Protein AF-A0A7S1QAS4-F1 (afdb_monomer_lite)

Sequence (114 aa):
QRAKELKATAIDELKALAKRLGLDEKQKKAALIDAVVAHEAKVRADKAAHEAKLRAVVVQKKAELEGLSVSDLAKACDSSNIVGARSKHDRVEQLLKRWLDSDGIARALEQQRR

Foldseek 3Di:
DQLVVLVVDDLVVLLVVCVVLVHHSVDDSVVSSVVNVVSVVVVVVVVVVVVVLLVVLLVVLLVVLLPDDPVVLVVLCVVLVNPDQDDSVSSSVVSSVSCVVVVVSVVVVVVVVD

Secondary structure (DSSP, 8-state):
-HHHHHHHS-HHHHHHHHHHTT--TTS-HHHHHHHHHHHHHHHHHHHHHHHHHHHHHHHHHHHHHHHS-HHHHHHHHHHTT-----SHHHHHHHHHHHHHHTTHHHHHHHHTT-

Organism: Alexandrium catenella (NCBI:txid2925)

Structure (mmCIF, N/CA/C/O backbone):
data_AF-A0A7S1QAS4-F1
#
_entry.id   AF-A0A7S1QAS4-F1
#
loop_
_atom_site.group_PDB
_atom_site.id
_atom_site.type_symbol
_atom_site.label_atom_id
_atom_site.label_alt_id
_atom_site.label_comp_id
_atom_site.label_asym_id
_atom_site.label_entity_id
_atom_site.label_seq_id
_atom_site.pdbx_PDB_ins_code
_atom_site.Cartn_x
_atom_site.Cartn_y
_atom_site.Cartn_z
_atom_site.occupancy
_atom_site.B_iso_or_equiv
_atom_site.auth_seq_id
_atom_site.auth_comp_id
_atom_site.auth_asym_id
_atom_site.auth_atom_id
_atom_site.pdbx_PDB_model_num
ATOM 1 N N . GLN A 1 1 ? -11.095 15.668 15.588 1.00 74.69 1 GLN A N 1
ATOM 2 C CA . GLN A 1 1 ? -12.462 15.450 15.080 1.00 74.69 1 GLN A CA 1
ATOM 3 C C . GLN A 1 1 ? -13.026 14.121 15.570 1.00 74.69 1 GLN A C 1
ATOM 5 O O . GLN A 1 1 ? -13.899 14.137 16.425 1.00 74.69 1 GLN A O 1
ATOM 10 N N . ARG A 1 2 ? -12.413 12.992 15.198 1.00 88.00 2 ARG A N 1
ATOM 11 C CA . ARG A 1 2 ? -12.862 11.642 15.571 1.00 88.00 2 ARG A CA 1
ATOM 12 C C . ARG A 1 2 ? -13.099 11.383 17.067 1.00 88.00 2 ARG A C 1
ATOM 14 O O . ARG A 1 2 ? -14.155 10.904 17.454 1.00 88.00 2 ARG A O 1
ATOM 21 N N . ALA A 1 3 ? -12.167 11.781 17.934 1.00 87.31 3 ALA A N 1
ATOM 22 C CA . ALA A 1 3 ? -12.337 11.617 19.383 1.00 87.31 3 ALA A CA 1
ATOM 23 C C . ALA A 1 3 ? -13.544 12.395 19.953 1.00 87.31 3 ALA A C 1
ATOM 25 O O . ALA A 1 3 ? -14.114 11.987 20.960 1.00 87.31 3 ALA A O 1
ATOM 26 N N . LYS A 1 4 ? -13.949 13.515 19.331 1.00 90.69 4 LYS A N 1
ATOM 27 C CA . LYS A 1 4 ? -15.124 14.291 19.766 1.00 90.69 4 LYS A CA 1
ATOM 28 C C . LYS A 1 4 ? -16.425 13.560 19.415 1.00 90.69 4 LYS A C 1
ATOM 30 O O . LYS A 1 4 ? -17.314 13.491 20.254 1.00 90.69 4 LYS A O 1
ATOM 35 N N . GLU A 1 5 ? -16.495 12.959 18.229 1.00 90.38 5 GLU A N 1
ATOM 36 C CA . GLU A 1 5 ? -17.627 12.126 17.793 1.00 90.38 5 GLU A CA 1
ATOM 37 C C . GLU A 1 5 ? -17.807 10.908 18.709 1.00 90.38 5 GLU A C 1
ATOM 39 O O . GLU A 1 5 ? -18.901 10.648 19.206 1.00 90.38 5 GLU A O 1
ATOM 44 N N . LEU A 1 6 ? -16.709 10.211 19.023 1.00 93.00 6 LEU A N 1
ATOM 45 C CA . LEU A 1 6 ? -16.736 9.036 19.899 1.00 93.00 6 LEU A CA 1
ATOM 46 C C . LEU A 1 6 ? -17.136 9.391 21.341 1.00 93.00 6 LEU A C 1
ATOM 48 O O . LEU A 1 6 ? -17.815 8.613 22.005 1.00 93.00 6 LEU A O 1
ATOM 52 N N . LYS A 1 7 ? -16.793 10.591 21.831 1.00 93.31 7 LYS A N 1
ATOM 53 C CA . LYS A 1 7 ? -17.279 11.084 23.135 1.00 93.31 7 LYS A CA 1
ATOM 54 C C . LYS A 1 7 ? -18.801 11.261 23.161 1.00 93.31 7 LYS A C 1
ATOM 56 O O . LYS A 1 7 ? -19.414 10.958 24.188 1.00 93.31 7 LYS A O 1
ATOM 61 N N . ALA A 1 8 ? -19.395 11.708 22.054 1.00 94.06 8 ALA A N 1
ATOM 62 C CA . ALA A 1 8 ? -20.842 11.873 21.905 1.00 94.06 8 ALA A CA 1
ATOM 63 C C . ALA A 1 8 ? -21.589 10.547 21.654 1.00 94.06 8 ALA A C 1
ATOM 65 O O . ALA A 1 8 ? -22.790 10.475 21.880 1.00 94.06 8 ALA A O 1
ATOM 66 N N . THR A 1 9 ? -20.878 9.492 21.249 1.00 92.25 9 THR A N 1
ATOM 67 C CA . THR A 1 9 ? -21.434 8.152 20.993 1.00 92.25 9 THR A CA 1
ATOM 68 C C . THR A 1 9 ? -21.819 7.447 22.305 1.00 92.25 9 THR A C 1
ATOM 70 O O . THR A 1 9 ? -21.145 7.613 23.336 1.00 92.25 9 THR A O 1
ATOM 73 N N . ALA A 1 10 ? -22.897 6.658 22.307 1.00 95.25 10 ALA A N 1
ATOM 74 C CA . ALA A 1 10 ? -23.313 5.909 23.493 1.00 95.25 10 ALA A CA 1
ATOM 75 C C . ALA A 1 10 ? -22.291 4.812 23.846 1.00 95.25 10 ALA A C 1
ATOM 77 O O . ALA A 1 10 ? -21.584 4.294 22.982 1.00 95.25 10 ALA A O 1
ATOM 78 N N . ILE A 1 11 ? -22.180 4.442 25.129 1.00 94.56 11 ILE A N 1
ATOM 79 C CA . ILE A 1 11 ? -21.190 3.433 25.546 1.00 94.56 11 ILE A CA 1
ATOM 80 C C . ILE A 1 11 ? -21.447 2.070 24.889 1.00 94.56 11 ILE A C 1
ATOM 82 O O . ILE A 1 11 ? -20.490 1.411 24.499 1.00 94.56 11 ILE A O 1
ATOM 86 N N . ASP A 1 12 ? -22.705 1.673 24.699 1.00 95.12 12 ASP A N 1
ATOM 87 C CA . ASP A 1 12 ? -23.040 0.386 24.079 1.00 95.12 12 ASP A CA 1
ATOM 88 C C . ASP A 1 12 ? -22.663 0.347 22.591 1.00 95.12 12 ASP A C 1
ATOM 90 O O . ASP A 1 12 ? -22.129 -0.650 22.105 1.00 95.12 12 ASP A O 1
ATOM 94 N N . GLU A 1 13 ? -22.818 1.469 21.885 1.00 95.56 13 GLU A N 1
ATOM 95 C CA . GLU A 1 13 ? -22.354 1.628 20.504 1.00 95.56 13 GLU A CA 1
ATOM 96 C C . GLU A 1 13 ? -20.821 1.595 20.411 1.00 95.56 13 GLU A C 1
ATOM 98 O O . GLU A 1 13 ? -20.267 0.971 19.501 1.00 95.56 13 GLU A O 1
ATOM 103 N N . LEU A 1 14 ? -20.122 2.208 21.375 1.00 95.56 14 LEU A N 1
ATOM 104 C CA . LEU A 1 14 ? -18.659 2.144 21.469 1.00 95.56 14 LEU A CA 1
ATOM 105 C C . LEU A 1 14 ? -18.168 0.720 21.737 1.00 95.56 14 LEU A C 1
ATOM 107 O O . LEU A 1 14 ? -17.184 0.301 21.133 1.00 95.56 14 LEU A O 1
ATOM 111 N N . LYS A 1 15 ? -18.859 -0.045 22.588 1.00 96.25 15 LYS A N 1
ATOM 112 C CA . LYS A 1 15 ? -18.551 -1.461 22.835 1.00 96.25 15 LYS A CA 1
ATOM 113 C C . LYS A 1 15 ? -18.765 -2.308 21.586 1.00 96.25 15 LYS A C 1
ATOM 115 O O . LYS A 1 15 ? -17.896 -3.096 21.226 1.00 96.25 15 LYS A O 1
ATOM 120 N N . ALA A 1 16 ? -19.878 -2.103 20.882 1.00 96.44 16 ALA A N 1
ATOM 121 C CA . ALA A 1 16 ? -20.146 -2.784 19.619 1.00 96.44 16 ALA A CA 1
ATOM 122 C C . ALA A 1 16 ? -19.117 -2.418 18.534 1.00 96.44 16 ALA A C 1
ATOM 124 O O . ALA A 1 16 ? -18.757 -3.252 17.704 1.00 96.44 16 ALA A O 1
ATOM 125 N N . LEU A 1 17 ? -18.631 -1.173 18.511 1.00 95.50 17 LEU A N 1
ATOM 126 C CA . LEU A 1 17 ? -17.537 -0.761 17.632 1.00 95.50 17 LEU A CA 1
ATOM 127 C C . LEU A 1 17 ? -16.213 -1.426 18.025 1.00 95.50 17 LEU A C 1
ATOM 129 O O . LEU A 1 17 ? -15.571 -2.015 17.163 1.00 95.50 17 LEU A O 1
ATOM 133 N N . ALA A 1 18 ? -15.839 -1.390 19.305 1.00 95.81 18 ALA A N 1
ATOM 134 C CA . ALA A 1 18 ? -14.628 -2.031 19.812 1.00 95.81 18 ALA A CA 1
ATOM 135 C C . ALA A 1 18 ? -14.602 -3.524 19.463 1.00 95.81 18 ALA A C 1
ATOM 137 O O . ALA A 1 18 ? -13.643 -3.986 18.853 1.00 95.81 18 ALA A O 1
ATOM 138 N N . LYS A 1 19 ? -15.708 -4.236 19.702 1.00 96.50 19 LYS A N 1
ATOM 139 C CA . LYS A 1 19 ? -15.869 -5.646 19.334 1.00 96.50 19 LYS A CA 1
ATOM 140 C C . LYS A 1 19 ? -15.645 -5.909 17.845 1.00 96.50 19 LYS A C 1
ATOM 142 O O . LYS A 1 19 ? -14.922 -6.831 17.481 1.00 96.50 19 LYS A O 1
ATOM 147 N N . ARG A 1 20 ? -16.238 -5.086 16.970 1.00 96.12 20 ARG A N 1
ATOM 148 C CA . ARG A 1 20 ? -16.066 -5.192 15.507 1.00 96.12 20 ARG A CA 1
ATOM 149 C C . ARG A 1 20 ? -14.623 -4.956 15.064 1.00 96.12 20 ARG A C 1
ATOM 151 O O . ARG A 1 20 ? -14.196 -5.540 14.076 1.00 96.12 20 ARG A O 1
ATOM 158 N N . LEU A 1 21 ? -13.887 -4.120 15.791 1.00 95.38 21 LEU A N 1
ATOM 159 C CA . LEU A 1 21 ? -12.469 -3.844 15.558 1.00 95.38 21 LEU A CA 1
ATOM 160 C C . LEU A 1 21 ? -11.536 -4.863 16.243 1.00 95.38 21 LEU A C 1
ATOM 162 O O . LEU A 1 21 ? -10.318 -4.714 16.168 1.00 95.38 21 LEU A O 1
ATOM 166 N N . GLY A 1 22 ? -12.082 -5.881 16.921 1.00 95.00 22 GLY A N 1
ATOM 167 C CA . GLY A 1 22 ? -11.305 -6.864 17.683 1.00 95.00 22 GLY A CA 1
ATOM 168 C C . GLY A 1 22 ? -10.642 -6.291 18.942 1.00 95.00 22 GLY A C 1
ATOM 169 O O . GLY A 1 22 ? -9.649 -6.836 19.416 1.00 95.00 22 GLY A O 1
ATOM 170 N N . LEU A 1 23 ? -11.156 -5.175 19.461 1.00 95.19 23 LEU A N 1
ATOM 171 C CA . LEU A 1 23 ? -10.699 -4.517 20.684 1.00 95.19 23 LEU A CA 1
ATOM 172 C C . LEU A 1 23 ? -11.530 -4.981 21.891 1.00 95.19 23 LEU A C 1
ATOM 174 O O . LEU A 1 23 ? -12.667 -5.425 21.744 1.00 95.19 23 LEU A O 1
ATOM 178 N N . ASP A 1 24 ? -10.980 -4.831 23.096 1.00 93.44 24 ASP A N 1
ATOM 179 C CA . ASP A 1 24 ? -11.668 -5.194 24.339 1.00 93.44 24 ASP A CA 1
ATOM 180 C C . ASP A 1 24 ? -12.884 -4.284 24.616 1.00 93.44 24 ASP A C 1
ATOM 182 O O . ASP A 1 24 ? -12.751 -3.102 24.935 1.00 93.44 24 ASP A O 1
ATOM 186 N N . GLU A 1 25 ? -14.089 -4.851 24.524 1.00 93.56 25 GLU A N 1
ATOM 187 C CA . GLU A 1 25 ? -15.367 -4.172 24.775 1.00 93.56 25 GLU A CA 1
ATOM 188 C C . GLU A 1 25 ? -15.694 -3.978 26.268 1.00 93.56 25 GLU A C 1
ATOM 190 O O . GLU A 1 25 ? -16.653 -3.285 26.615 1.00 93.56 25 GLU A O 1
ATOM 195 N N . LYS A 1 26 ? -14.924 -4.573 27.187 1.00 94.06 26 LYS A N 1
ATOM 196 C CA . LYS A 1 26 ? -15.189 -4.483 28.635 1.00 94.06 26 LYS A CA 1
ATOM 197 C C . LYS A 1 26 ? -14.605 -3.223 29.275 1.00 94.06 26 LYS A C 1
ATOM 199 O O . LYS A 1 26 ? -14.789 -2.994 30.471 1.00 94.06 26 LYS A O 1
ATOM 204 N N . GLN A 1 27 ? -13.924 -2.388 28.494 1.00 92.69 27 GLN A N 1
ATOM 205 C CA . GLN A 1 27 ? -13.267 -1.187 28.993 1.00 92.69 27 GLN A CA 1
ATOM 206 C C . GLN A 1 27 ? -14.257 -0.054 29.314 1.00 92.69 27 GLN A C 1
ATOM 208 O O . GLN A 1 27 ? -15.390 0.002 28.829 1.00 92.69 27 GLN A O 1
ATOM 213 N N . LYS A 1 28 ? -13.817 0.893 30.152 1.00 94.81 28 LYS A N 1
ATOM 214 C CA . LYS A 1 28 ? -14.578 2.118 30.449 1.00 94.81 28 LYS A CA 1
ATOM 215 C C . LYS A 1 28 ? -14.668 2.996 29.197 1.00 94.81 28 LYS A C 1
ATOM 217 O O . LYS A 1 28 ? -13.752 2.997 28.381 1.00 94.81 28 LYS A O 1
ATOM 222 N N . LYS A 1 29 ? -15.717 3.823 29.089 1.00 92.50 29 LYS A N 1
ATOM 223 C CA . LYS A 1 29 ? -15.974 4.684 27.916 1.00 92.50 29 LYS A CA 1
ATOM 224 C C . LYS A 1 29 ? -14.745 5.479 27.448 1.00 92.50 2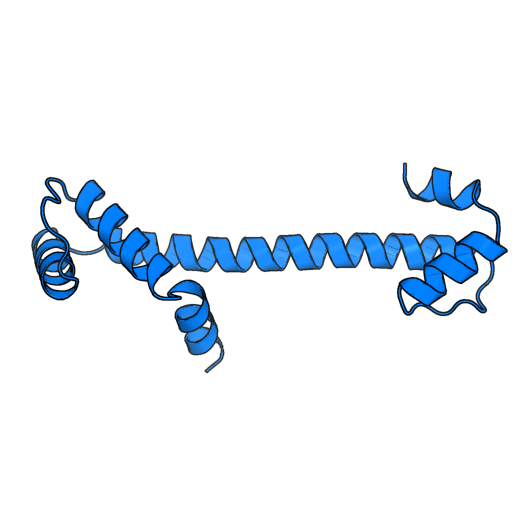9 LYS A C 1
ATOM 226 O O . LYS A 1 29 ? -14.460 5.479 26.259 1.00 92.50 29 LYS A O 1
ATOM 231 N N . ALA A 1 30 ? -14.009 6.117 28.360 1.00 94.06 30 ALA A N 1
ATOM 232 C CA . ALA A 1 30 ? -12.798 6.865 28.008 1.00 94.06 30 ALA A CA 1
ATOM 233 C C . ALA A 1 30 ? -11.724 5.971 27.359 1.00 94.06 30 ALA A C 1
ATOM 235 O O . ALA A 1 30 ? -11.221 6.298 26.291 1.00 94.06 30 ALA A O 1
ATOM 236 N N . ALA A 1 31 ? -11.463 4.802 27.946 1.00 94.75 31 ALA A N 1
ATOM 237 C CA . ALA A 1 31 ? -10.489 3.849 27.427 1.00 94.75 31 ALA A CA 1
ATOM 238 C C . ALA A 1 31 ? -10.927 3.223 26.087 1.00 94.75 31 ALA A C 1
ATOM 240 O O . ALA A 1 31 ? -10.095 3.042 25.205 1.00 94.75 31 ALA A O 1
ATOM 241 N N . LEU A 1 32 ? -12.231 2.979 25.881 1.00 95.38 32 LEU A N 1
ATOM 242 C CA . LEU A 1 32 ? -12.767 2.558 24.576 1.00 95.38 32 LEU A CA 1
ATOM 243 C C . LEU A 1 32 ? -12.502 3.607 23.491 1.00 95.38 32 LEU A C 1
ATOM 245 O O . LEU A 1 32 ? -12.103 3.259 22.383 1.00 95.38 32 LEU A O 1
ATOM 249 N N . ILE A 1 33 ? -12.712 4.889 23.803 1.00 95.19 33 ILE A N 1
ATOM 250 C CA . ILE A 1 33 ? -12.464 5.987 22.859 1.00 95.19 33 ILE A CA 1
ATOM 251 C C . ILE A 1 33 ? -10.984 6.020 22.471 1.00 95.19 33 ILE A C 1
ATOM 253 O O . ILE A 1 33 ? -10.673 6.064 21.281 1.00 95.19 33 ILE A O 1
ATOM 257 N N . ASP A 1 34 ? -10.085 5.953 23.452 1.00 95.19 34 ASP A N 1
ATOM 258 C CA . ASP A 1 34 ? -8.643 5.983 23.205 1.00 95.19 34 ASP A CA 1
ATOM 259 C C . ASP A 1 34 ? -8.183 4.758 22.401 1.00 95.19 34 ASP A C 1
ATOM 261 O O . ASP A 1 34 ? -7.441 4.904 21.429 1.00 95.19 34 ASP A O 1
ATOM 265 N N . ALA A 1 35 ? -8.685 3.563 22.733 1.00 95.06 35 ALA A N 1
ATOM 266 C CA . ALA A 1 35 ? -8.375 2.328 22.017 1.00 95.06 35 ALA A CA 1
ATOM 267 C C . ALA A 1 35 ? -8.833 2.373 20.551 1.00 95.06 35 ALA A C 1
ATOM 269 O O . ALA A 1 35 ? -8.067 2.014 19.655 1.00 95.06 35 ALA A O 1
ATOM 270 N N . VAL A 1 36 ? -10.051 2.857 20.284 1.00 95.12 36 VAL A N 1
ATOM 271 C CA . VAL A 1 36 ? -10.576 3.001 18.916 1.00 95.12 36 VAL A CA 1
ATOM 272 C C . VAL A 1 36 ? -9.761 4.025 18.126 1.00 95.12 36 VAL A C 1
ATOM 274 O O . VAL A 1 36 ? -9.361 3.745 16.998 1.00 95.12 36 VAL A O 1
ATOM 277 N N . VAL A 1 37 ? -9.453 5.187 18.712 1.00 95.88 37 VAL A N 1
ATOM 278 C CA . VAL A 1 37 ? -8.645 6.220 18.041 1.00 95.88 37 VAL A CA 1
ATOM 279 C C . VAL A 1 37 ? -7.238 5.708 17.735 1.00 95.88 37 VAL A C 1
ATOM 281 O O . VAL A 1 37 ? -6.737 5.927 16.631 1.00 95.88 37 VAL A O 1
ATOM 284 N N . ALA A 1 38 ? -6.607 5.012 18.682 1.00 94.81 38 ALA A N 1
ATOM 285 C CA . ALA A 1 38 ? -5.289 4.421 18.491 1.00 94.81 38 ALA A CA 1
ATOM 286 C C . ALA A 1 38 ? -5.307 3.340 17.402 1.00 94.81 38 ALA A C 1
ATOM 288 O O . ALA A 1 38 ? -4.426 3.323 16.542 1.00 94.81 38 ALA A O 1
ATOM 289 N N . HIS A 1 39 ? -6.330 2.483 17.386 1.00 95.50 39 HIS A N 1
ATOM 290 C CA . HIS A 1 39 ? -6.503 1.469 16.350 1.00 95.50 39 HIS A CA 1
ATOM 291 C C . HIS A 1 39 ? -6.678 2.102 14.964 1.00 95.50 39 HIS A C 1
ATOM 293 O O . HIS A 1 39 ? -5.953 1.757 14.036 1.00 95.50 39 HIS A O 1
ATOM 299 N N . GLU A 1 40 ? -7.574 3.081 14.815 1.00 93.62 40 GLU A N 1
ATOM 300 C CA . GLU A 1 40 ? -7.786 3.787 13.544 1.00 93.62 40 GLU A CA 1
ATOM 301 C C . GLU A 1 40 ? -6.529 4.550 13.086 1.00 93.62 40 GLU A C 1
ATOM 303 O O . GLU A 1 40 ? -6.240 4.632 11.889 1.00 93.62 40 GLU A O 1
ATOM 308 N N . ALA A 1 41 ? -5.759 5.121 14.018 1.00 94.81 41 ALA A N 1
ATOM 309 C CA . ALA A 1 41 ? -4.477 5.751 13.711 1.00 94.81 41 ALA A CA 1
ATOM 310 C C . ALA A 1 41 ? -3.445 4.727 13.225 1.00 94.81 41 ALA A C 1
ATOM 312 O O . ALA A 1 41 ? -2.791 4.968 12.209 1.00 94.81 41 ALA A O 1
ATOM 313 N N . LYS A 1 42 ? -3.350 3.574 13.894 1.00 95.31 42 LYS A N 1
ATOM 314 C CA . LYS A 1 42 ? -2.470 2.475 13.494 1.00 95.31 42 LYS A CA 1
ATOM 315 C C . LYS A 1 42 ? -2.841 1.940 12.113 1.00 95.31 42 LYS A C 1
ATOM 317 O O . LYS A 1 42 ? -1.976 1.873 11.256 1.00 95.31 42 LYS A O 1
ATOM 322 N N . VAL A 1 43 ? -4.118 1.665 11.850 1.00 95.31 43 VAL A N 1
ATOM 323 C CA . VAL A 1 43 ? -4.584 1.190 10.535 1.00 95.31 43 VAL A CA 1
ATOM 324 C C . VAL A 1 43 ? -4.223 2.180 9.424 1.00 95.31 43 VAL A C 1
ATOM 326 O O . VAL A 1 43 ? -3.767 1.774 8.355 1.00 95.31 43 VAL A O 1
ATOM 329 N N . ARG A 1 44 ? -4.374 3.491 9.664 1.00 94.06 44 ARG A N 1
ATOM 330 C CA . ARG A 1 44 ? -3.948 4.515 8.696 1.00 94.06 44 ARG A CA 1
ATOM 331 C C . ARG A 1 44 ? -2.435 4.521 8.489 1.00 94.06 44 ARG A C 1
ATOM 333 O O . ARG A 1 44 ? -1.998 4.636 7.347 1.00 94.06 44 ARG A O 1
ATOM 340 N N . ALA A 1 45 ? -1.657 4.403 9.562 1.00 95.94 45 ALA A N 1
ATOM 341 C CA . ALA A 1 45 ? -0.202 4.343 9.483 1.00 95.94 45 ALA A CA 1
ATOM 342 C C . ALA A 1 45 ? 0.272 3.089 8.734 1.00 95.94 45 ALA A C 1
ATOM 344 O O . ALA A 1 45 ? 1.082 3.204 7.821 1.00 95.94 45 ALA A O 1
ATOM 345 N N . ASP A 1 46 ? -0.294 1.923 9.044 1.00 94.19 46 ASP A N 1
ATOM 346 C CA . ASP A 1 46 ? 0.028 0.646 8.404 1.00 94.19 46 ASP A CA 1
ATOM 347 C C . ASP A 1 46 ? -0.321 0.680 6.909 1.00 94.19 46 ASP A C 1
ATOM 349 O O . ASP A 1 46 ? 0.487 0.272 6.073 1.00 94.19 46 ASP A O 1
ATOM 353 N N . LYS A 1 47 ? -1.480 1.249 6.544 1.00 95.38 47 LYS A N 1
ATOM 354 C CA . LYS A 1 47 ? -1.854 1.466 5.139 1.00 95.38 47 LYS A CA 1
ATOM 355 C C . LYS A 1 47 ? -0.868 2.397 4.431 1.00 95.38 47 LYS A C 1
ATOM 357 O O . LYS A 1 47 ? -0.388 2.066 3.350 1.00 95.38 47 LYS A O 1
ATOM 362 N N . ALA A 1 48 ? -0.536 3.536 5.040 1.00 95.19 48 ALA A N 1
ATOM 363 C CA . ALA A 1 48 ? 0.404 4.493 4.462 1.00 95.19 48 ALA A CA 1
ATOM 364 C C . ALA A 1 48 ? 1.809 3.891 4.297 1.00 95.19 48 ALA A C 1
ATOM 366 O O . ALA A 1 48 ? 2.444 4.092 3.262 1.00 95.19 48 ALA A O 1
ATOM 367 N N . ALA A 1 49 ? 2.274 3.119 5.281 1.00 94.31 49 ALA A N 1
ATOM 368 C CA . ALA A 1 49 ? 3.547 2.413 5.235 1.00 94.31 49 ALA A CA 1
ATOM 369 C C . ALA A 1 49 ? 3.550 1.333 4.146 1.00 94.31 49 ALA A C 1
ATOM 371 O O . ALA A 1 49 ? 4.513 1.228 3.387 1.00 94.31 49 ALA A O 1
ATOM 372 N N . HIS A 1 50 ? 2.461 0.569 4.020 1.00 93.12 50 HIS A N 1
ATOM 373 C CA . HIS A 1 50 ? 2.312 -0.420 2.960 1.00 93.12 50 HIS A CA 1
ATOM 374 C C . HIS A 1 50 ? 2.360 0.238 1.576 1.00 93.12 50 HIS A C 1
ATOM 376 O O . HIS A 1 50 ? 3.184 -0.143 0.750 1.00 93.12 50 HIS A O 1
ATOM 382 N N . GLU A 1 51 ? 1.562 1.280 1.337 1.00 94.44 51 GLU A N 1
ATOM 383 C CA . GLU A 1 51 ? 1.582 2.018 0.070 1.00 94.44 51 GLU A CA 1
ATOM 384 C C . GLU A 1 51 ? 2.950 2.649 -0.223 1.00 94.44 51 GLU A C 1
ATOM 386 O O . GLU A 1 51 ? 3.411 2.625 -1.364 1.00 94.44 51 GLU A O 1
ATOM 391 N N . ALA A 1 52 ? 3.620 3.202 0.794 1.00 94.25 52 ALA A N 1
ATOM 392 C CA . ALA A 1 52 ? 4.969 3.740 0.651 1.00 94.25 52 ALA A CA 1
ATOM 393 C C . ALA A 1 52 ? 5.963 2.647 0.247 1.00 94.25 52 ALA A C 1
ATOM 395 O O . ALA A 1 52 ? 6.787 2.881 -0.635 1.00 94.25 52 ALA A O 1
ATOM 396 N N . LYS A 1 53 ? 5.842 1.443 0.820 1.00 94.69 53 LYS A N 1
ATOM 397 C CA . LYS A 1 53 ? 6.649 0.283 0.435 1.00 94.69 53 LYS A CA 1
ATOM 398 C C . LYS A 1 53 ? 6.413 -0.098 -1.025 1.00 94.69 53 LYS A C 1
ATOM 400 O O . LYS A 1 53 ? 7.380 -0.255 -1.763 1.00 94.69 53 LYS A O 1
ATOM 405 N N . LEU A 1 54 ? 5.154 -0.192 -1.465 1.00 94.88 54 LEU A N 1
ATOM 406 C CA . LEU A 1 54 ? 4.829 -0.490 -2.867 1.00 94.88 54 LEU A CA 1
ATOM 407 C C . LEU A 1 54 ? 5.426 0.563 -3.811 1.00 94.88 54 LEU A C 1
ATOM 409 O O . LEU A 1 54 ? 6.091 0.212 -4.784 1.00 94.88 54 LEU A O 1
ATOM 413 N N . ARG A 1 55 ? 5.254 1.855 -3.495 1.00 94.94 55 ARG A N 1
ATOM 414 C CA . ARG A 1 55 ? 5.833 2.959 -4.278 1.00 94.94 55 ARG A CA 1
ATOM 415 C C . ARG A 1 55 ? 7.357 2.889 -4.331 1.00 94.94 55 ARG A C 1
ATOM 417 O O . ARG A 1 55 ? 7.917 3.069 -5.405 1.00 94.94 55 ARG A O 1
ATOM 424 N N . ALA A 1 56 ? 8.018 2.603 -3.211 1.00 95.25 56 ALA A N 1
ATOM 425 C CA . ALA A 1 56 ? 9.473 2.497 -3.154 1.00 95.25 56 ALA A CA 1
ATOM 426 C C . ALA A 1 56 ? 10.002 1.404 -4.092 1.00 95.25 56 ALA A C 1
ATOM 428 O O . ALA A 1 56 ? 10.963 1.647 -4.816 1.00 95.25 56 ALA A O 1
ATOM 429 N N . VAL A 1 57 ? 9.335 0.247 -4.153 1.00 97.00 57 VAL A N 1
ATOM 430 C CA . VAL A 1 57 ? 9.706 -0.835 -5.079 1.00 97.00 57 VAL A CA 1
ATOM 431 C C . VAL A 1 57 ? 9.571 -0.387 -6.539 1.00 97.00 57 VAL A C 1
ATOM 433 O O . VAL A 1 57 ? 10.462 -0.640 -7.345 1.00 97.00 57 VAL A O 1
ATOM 436 N N . VAL A 1 58 ? 8.490 0.316 -6.892 1.00 96.56 58 VAL A N 1
ATOM 437 C CA . VAL A 1 58 ? 8.297 0.826 -8.263 1.00 96.56 58 VAL A CA 1
ATOM 438 C C . VAL A 1 58 ? 9.340 1.888 -8.615 1.00 96.56 58 VAL A C 1
ATOM 440 O O . VAL A 1 58 ? 9.899 1.854 -9.708 1.00 96.56 58 VAL A O 1
ATOM 443 N N . VAL A 1 59 ? 9.633 2.809 -7.692 1.00 97.06 59 VAL A N 1
ATOM 444 C CA . VAL A 1 59 ? 10.658 3.850 -7.871 1.00 97.06 59 VAL A CA 1
ATOM 445 C C . VAL A 1 59 ? 12.038 3.226 -8.046 1.00 97.06 59 VAL A C 1
ATOM 447 O O . VAL A 1 59 ? 12.751 3.591 -8.976 1.00 97.06 59 VAL A O 1
ATOM 450 N N . GLN A 1 60 ? 12.390 2.251 -7.207 1.00 96.56 60 GLN A N 1
ATOM 451 C CA . GLN A 1 60 ? 13.637 1.505 -7.333 1.00 96.56 60 GLN A CA 1
ATOM 452 C C . GLN A 1 60 ? 13.719 0.818 -8.698 1.00 96.56 60 GLN A C 1
ATOM 454 O O . GLN A 1 60 ? 14.708 0.984 -9.408 1.00 96.56 60 GLN A O 1
ATOM 459 N N . LYS A 1 61 ? 12.655 0.117 -9.111 1.00 97.25 61 LYS A N 1
ATOM 460 C CA . LYS A 1 61 ? 12.646 -0.575 -10.401 1.00 97.25 61 LYS A CA 1
ATOM 461 C C . LYS A 1 61 ? 12.764 0.386 -11.583 1.00 97.25 61 LYS A C 1
ATOM 463 O O . LYS A 1 61 ? 13.458 0.092 -12.554 1.00 97.25 61 LYS A O 1
ATOM 468 N N . LYS A 1 62 ? 12.110 1.544 -11.504 1.00 96.81 62 LYS A N 1
ATOM 469 C CA . LYS A 1 62 ? 12.236 2.599 -12.511 1.00 96.81 62 LYS A CA 1
ATOM 470 C C . LYS A 1 62 ? 13.674 3.123 -12.582 1.00 96.81 62 LYS A C 1
ATOM 472 O O . LYS A 1 62 ? 14.220 3.179 -13.677 1.00 96.81 62 LYS A O 1
ATOM 477 N N . ALA A 1 63 ? 14.297 3.421 -11.443 1.00 97.19 63 ALA A N 1
ATOM 478 C CA . ALA A 1 63 ? 15.678 3.899 -11.388 1.00 97.19 63 ALA A CA 1
ATOM 479 C C . ALA A 1 63 ? 16.677 2.874 -11.958 1.00 97.19 63 ALA A C 1
ATOM 481 O O . ALA A 1 63 ? 17.587 3.251 -12.693 1.00 97.19 63 ALA A O 1
ATOM 482 N N . GLU A 1 64 ? 16.478 1.576 -11.691 1.00 96.12 64 GLU A N 1
ATOM 483 C CA . GLU A 1 64 ? 17.266 0.500 -12.312 1.00 96.12 64 GLU A CA 1
ATOM 484 C C . GLU A 1 64 ? 17.185 0.555 -13.842 1.00 96.12 64 GLU A C 1
ATOM 486 O O . GLU A 1 64 ? 18.211 0.506 -14.515 1.00 96.12 64 GLU A O 1
ATOM 491 N N . LEU A 1 65 ? 15.976 0.690 -14.398 1.00 96.94 65 LEU A N 1
ATOM 492 C CA . LEU A 1 65 ? 15.765 0.781 -15.845 1.00 96.94 65 LEU A CA 1
ATOM 493 C C . LEU A 1 65 ? 16.350 2.077 -16.428 1.00 96.94 65 LEU A C 1
ATOM 495 O O . LEU A 1 65 ? 16.965 2.054 -17.490 1.00 96.94 65 LEU A O 1
ATOM 499 N N . GLU A 1 66 ? 16.205 3.209 -15.741 1.00 96.25 66 GLU A N 1
ATOM 500 C CA . GLU A 1 66 ? 16.784 4.490 -16.169 1.00 96.25 66 GLU A CA 1
ATOM 501 C C . GLU A 1 66 ? 18.319 4.469 -16.167 1.00 96.25 66 GLU A C 1
ATOM 503 O O . GLU A 1 66 ? 18.942 5.117 -17.016 1.00 96.25 66 GLU A O 1
ATOM 508 N N . GLY A 1 67 ? 18.924 3.685 -15.270 1.00 96.25 67 GLY A N 1
ATOM 509 C CA . GLY A 1 67 ? 20.366 3.455 -15.202 1.00 96.25 67 GLY A CA 1
ATOM 510 C C . GLY A 1 67 ? 20.929 2.610 -16.350 1.00 96.25 67 GLY A C 1
ATOM 511 O O . GLY A 1 67 ? 22.125 2.689 -16.627 1.00 96.25 67 GLY A O 1
ATOM 512 N N . LEU A 1 68 ? 20.093 1.845 -17.061 1.00 96.00 68 LEU A N 1
ATOM 513 C CA . LEU A 1 68 ? 20.535 1.033 -18.196 1.00 96.00 68 LEU A CA 1
ATOM 514 C C . LEU A 1 68 ? 20.892 1.885 -19.426 1.00 96.00 68 LEU A C 1
ATOM 516 O O . LEU A 1 68 ? 20.374 2.989 -19.656 1.00 96.00 68 LEU A O 1
ATOM 520 N N . SER A 1 69 ? 21.778 1.341 -20.263 1.00 95.69 69 SER A N 1
ATOM 521 C CA . SER A 1 69 ? 22.084 1.927 -21.566 1.00 95.69 69 SER A CA 1
ATOM 522 C C . SER A 1 69 ? 20.890 1.788 -22.519 1.00 95.69 69 SER A C 1
ATOM 524 O O . SER A 1 69 ? 20.023 0.929 -22.353 1.00 95.69 69 SER A O 1
ATOM 526 N N . VAL A 1 70 ? 20.840 2.616 -23.567 1.00 93.44 70 VAL A N 1
ATOM 527 C CA . VAL A 1 70 ? 19.784 2.513 -24.595 1.00 93.44 70 VAL A CA 1
ATOM 528 C C . VAL A 1 70 ? 19.811 1.146 -25.293 1.00 93.44 70 VAL A C 1
ATOM 530 O O . VAL A 1 70 ? 18.754 0.617 -25.627 1.00 93.44 70 VAL A O 1
ATOM 533 N N . SER A 1 71 ? 21.001 0.563 -25.474 1.00 94.25 71 SER A N 1
ATOM 534 C CA . SER A 1 71 ? 21.176 -0.762 -26.080 1.00 94.25 71 SER A CA 1
ATOM 535 C C . SER A 1 71 ? 20.605 -1.868 -25.189 1.00 94.25 71 SER A C 1
ATOM 537 O O . SER A 1 71 ? 19.866 -2.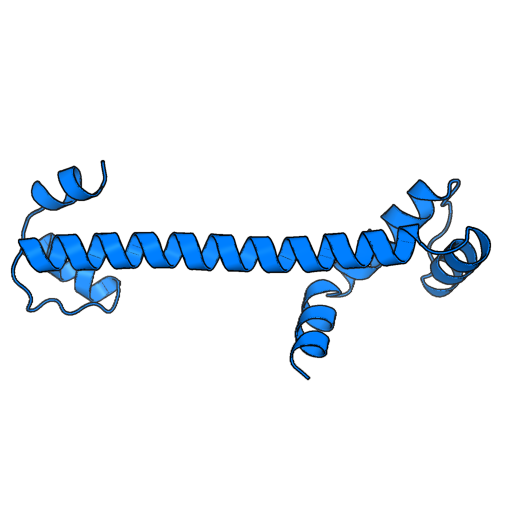725 -25.669 1.00 94.25 71 SER A O 1
ATOM 539 N N . ASP A 1 72 ? 20.864 -1.814 -23.880 1.00 96.31 72 ASP A N 1
ATOM 540 C CA . ASP A 1 72 ? 20.338 -2.807 -22.935 1.00 96.31 72 ASP A CA 1
ATOM 541 C C . ASP A 1 72 ? 18.819 -2.696 -22.788 1.00 96.31 72 ASP A C 1
ATOM 543 O O . ASP A 1 72 ? 18.121 -3.709 -22.758 1.00 96.31 72 ASP A O 1
ATOM 547 N N . LEU A 1 73 ? 18.289 -1.469 -22.784 1.00 95.44 73 LEU A N 1
ATOM 548 C CA . LEU A 1 73 ? 16.846 -1.230 -22.799 1.00 95.44 73 LEU A CA 1
ATOM 549 C C . LEU A 1 73 ? 16.187 -1.758 -24.075 1.00 95.44 73 LEU A C 1
ATOM 551 O O . LEU A 1 73 ? 15.107 -2.333 -23.996 1.00 95.44 73 LEU A O 1
ATOM 555 N N . ALA A 1 74 ? 16.822 -1.599 -25.241 1.00 93.38 74 ALA A N 1
ATOM 556 C CA . ALA A 1 74 ? 16.312 -2.162 -26.490 1.00 93.38 74 ALA A CA 1
ATOM 557 C C . ALA A 1 74 ? 16.242 -3.697 -26.420 1.00 93.38 74 ALA A C 1
ATOM 559 O O . ALA A 1 74 ? 15.172 -4.259 -26.627 1.00 93.38 74 ALA A O 1
ATOM 560 N N . LYS A 1 75 ? 17.323 -4.361 -25.988 1.00 95.12 75 LYS A N 1
ATOM 561 C CA . LYS A 1 75 ? 17.349 -5.824 -25.803 1.00 95.12 75 LYS A CA 1
ATOM 562 C C . LYS A 1 75 ? 16.297 -6.315 -24.806 1.00 95.12 75 LYS A C 1
ATOM 564 O O . LYS A 1 75 ? 15.694 -7.370 -25.007 1.00 95.12 75 LYS A O 1
ATOM 569 N N . ALA A 1 76 ? 16.082 -5.573 -23.720 1.00 94.25 76 ALA A N 1
ATOM 570 C CA . ALA A 1 76 ? 15.062 -5.895 -22.728 1.00 94.25 76 ALA A CA 1
ATOM 571 C C . ALA A 1 76 ? 13.643 -5.749 -23.301 1.00 94.25 76 ALA A C 1
ATOM 573 O O . ALA A 1 76 ? 12.787 -6.592 -23.017 1.00 94.25 76 ALA A O 1
ATOM 574 N N . CYS A 1 77 ? 13.391 -4.717 -24.119 1.00 95.62 77 CYS A N 1
ATOM 575 C CA . CYS A 1 77 ? 12.134 -4.564 -24.853 1.00 95.62 77 CYS A CA 1
ATOM 576 C C . CYS A 1 77 ? 11.910 -5.737 -25.810 1.00 95.62 77 CYS A C 1
ATOM 578 O O . CYS A 1 77 ? 10.845 -6.350 -25.750 1.00 95.62 77 CYS A O 1
ATOM 580 N N . ASP A 1 78 ? 12.920 -6.105 -26.599 1.00 94.31 78 ASP A N 1
ATOM 581 C CA . ASP A 1 78 ? 12.848 -7.223 -27.547 1.00 94.31 78 ASP A CA 1
ATOM 582 C C . ASP A 1 78 ? 12.549 -8.545 -26.822 1.00 94.31 78 ASP A C 1
ATOM 584 O O . ASP A 1 78 ? 11.624 -9.271 -27.182 1.00 94.31 78 ASP A O 1
ATOM 588 N N . SER A 1 79 ? 13.252 -8.809 -25.715 1.00 94.06 79 SER A N 1
ATOM 589 C CA . SER A 1 79 ? 13.037 -9.997 -24.868 1.00 94.06 79 SER A CA 1
ATOM 590 C C . SER A 1 79 ? 11.647 -10.028 -24.223 1.00 94.06 79 SER A C 1
ATOM 592 O O . SER A 1 79 ? 11.129 -11.091 -23.889 1.00 94.06 79 SER A O 1
ATOM 594 N N . SER A 1 80 ? 11.039 -8.856 -24.035 1.00 92.12 80 SER A N 1
ATOM 595 C CA . SER A 1 80 ? 9.702 -8.692 -23.462 1.00 92.12 80 SER A CA 1
ATOM 596 C C . SER A 1 80 ? 8.601 -8.578 -24.522 1.00 92.12 80 SER A C 1
ATOM 598 O O . SER A 1 80 ? 7.446 -8.347 -24.159 1.00 92.12 80 SER A O 1
ATOM 600 N N . ASN A 1 81 ? 8.946 -8.741 -25.805 1.00 92.81 81 ASN A N 1
ATOM 601 C CA . ASN A 1 81 ? 8.063 -8.576 -26.959 1.00 92.81 81 ASN A CA 1
ATOM 602 C C . ASN A 1 81 ? 7.389 -7.186 -27.026 1.00 92.81 81 ASN A C 1
ATOM 604 O O . ASN A 1 81 ? 6.231 -7.053 -27.420 1.00 92.81 81 ASN A O 1
ATOM 608 N N . ILE A 1 82 ? 8.106 -6.144 -26.591 1.00 91.88 82 ILE A N 1
ATOM 609 C CA . ILE A 1 82 ? 7.666 -4.744 -26.622 1.00 91.88 82 ILE A CA 1
ATOM 610 C C . ILE A 1 82 ? 8.138 -4.122 -27.934 1.00 91.88 82 ILE A C 1
ATOM 612 O O . ILE A 1 82 ? 9.334 -3.937 -28.148 1.00 91.88 82 ILE A O 1
ATOM 616 N N . VAL A 1 83 ? 7.189 -3.743 -28.787 1.00 88.75 83 VAL A N 1
ATOM 617 C CA . VAL A 1 83 ? 7.455 -3.150 -30.104 1.00 88.75 83 VAL A CA 1
ATOM 618 C C . VAL A 1 83 ? 7.074 -1.668 -30.100 1.00 88.75 83 VAL A C 1
ATOM 620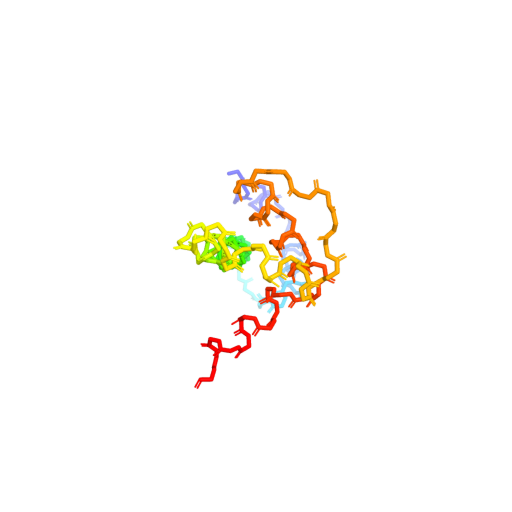 O O . VAL A 1 83 ? 6.142 -1.257 -29.413 1.00 88.75 83 VAL A O 1
ATOM 623 N N . GLY A 1 84 ? 7.781 -0.850 -30.883 1.00 82.75 84 GLY A N 1
ATOM 624 C CA . GLY A 1 84 ? 7.400 0.547 -31.127 1.00 82.75 84 GLY A CA 1
ATOM 625 C C . GLY A 1 84 ? 7.915 1.564 -30.107 1.00 82.75 84 GLY A C 1
ATOM 626 O O . GLY A 1 84 ? 7.598 2.744 -30.241 1.00 82.75 84 GLY A O 1
ATOM 627 N N . ALA A 1 85 ? 8.742 1.149 -29.141 1.00 87.62 85 ALA A N 1
ATOM 628 C CA . ALA A 1 85 ? 9.363 2.064 -28.189 1.00 87.62 85 ALA A CA 1
ATOM 629 C C . ALA A 1 85 ? 10.465 2.906 -28.863 1.00 87.62 85 ALA A C 1
ATOM 631 O O . ALA A 1 85 ? 11.502 2.383 -29.285 1.00 87.62 85 ALA A O 1
ATOM 632 N N . ARG A 1 86 ? 10.252 4.222 -28.986 1.00 86.25 86 ARG A N 1
ATOM 633 C CA . ARG A 1 86 ? 11.102 5.096 -29.825 1.00 86.25 86 ARG A CA 1
ATOM 634 C C . ARG A 1 86 ? 12.224 5.784 -29.054 1.00 86.25 86 ARG A C 1
ATOM 636 O O . ARG A 1 86 ? 13.334 5.908 -29.569 1.00 86.25 86 ARG A O 1
ATOM 643 N N . SER A 1 87 ? 11.985 6.179 -27.807 1.00 93.56 87 SER A N 1
ATOM 644 C CA . SER A 1 87 ? 12.963 6.895 -26.973 1.00 93.56 87 SER A CA 1
ATOM 645 C C . SER A 1 87 ? 13.478 6.036 -25.813 1.00 93.56 87 SER A C 1
ATOM 647 O O . SER A 1 87 ? 12.984 4.935 -25.570 1.00 93.56 87 SER A O 1
ATOM 649 N N . LYS A 1 88 ? 14.506 6.510 -25.096 1.00 93.06 88 LYS A N 1
ATOM 650 C CA . LYS A 1 88 ? 14.964 5.852 -23.860 1.00 93.06 88 LYS A CA 1
ATOM 651 C C . LYS A 1 88 ? 13.852 5.845 -22.805 1.00 93.06 88 LYS A C 1
ATOM 653 O O . LYS A 1 88 ? 13.583 4.807 -22.216 1.00 93.06 88 LYS A O 1
ATOM 658 N N . HIS A 1 89 ? 13.194 6.989 -22.618 1.00 94.06 89 HIS A N 1
ATOM 659 C CA . HIS A 1 89 ? 12.094 7.146 -21.668 1.00 94.06 89 HIS A CA 1
ATOM 660 C C . HIS A 1 89 ? 10.928 6.202 -21.981 1.00 94.06 89 HIS A C 1
ATOM 662 O O . HIS A 1 89 ? 10.472 5.480 -21.106 1.00 94.06 89 HIS A O 1
ATOM 668 N N . ASP A 1 90 ? 10.522 6.134 -23.249 1.00 94.75 90 ASP A N 1
ATOM 669 C CA . ASP A 1 90 ? 9.443 5.255 -23.710 1.00 94.75 90 ASP A CA 1
ATOM 670 C C . ASP A 1 90 ? 9.781 3.777 -23.449 1.00 94.75 90 ASP A C 1
ATOM 672 O O . ASP A 1 90 ? 8.980 3.041 -22.885 1.00 94.75 90 ASP A O 1
ATOM 676 N N . ARG A 1 91 ? 11.024 3.346 -23.720 1.00 95.12 91 ARG A N 1
ATOM 677 C CA . ARG A 1 91 ? 11.479 1.985 -23.371 1.00 95.12 91 ARG A CA 1
ATOM 678 C C . ARG A 1 91 ? 11.373 1.702 -21.870 1.00 95.12 91 ARG A C 1
ATOM 680 O O . ARG A 1 91 ? 10.881 0.642 -21.493 1.00 95.12 91 ARG A O 1
ATOM 687 N N . VA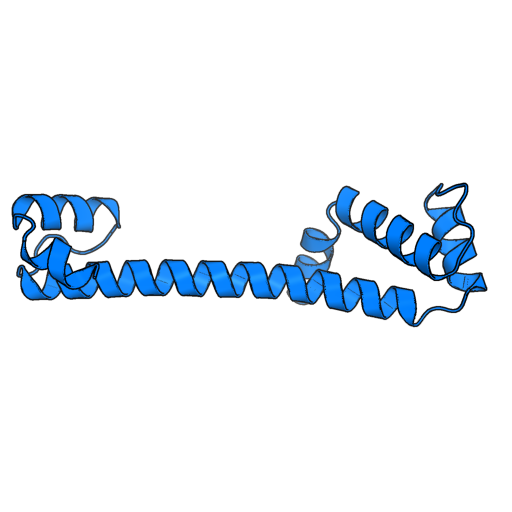L A 1 92 ? 11.806 2.637 -21.019 1.00 96.81 92 VAL A N 1
ATOM 688 C CA . VAL A 1 92 ? 11.703 2.508 -19.554 1.00 96.81 92 VAL A CA 1
ATOM 689 C C . VAL A 1 92 ? 10.244 2.370 -19.121 1.00 96.81 92 VAL A C 1
ATOM 691 O O . VAL A 1 92 ? 9.929 1.469 -18.348 1.00 96.81 92 VAL A O 1
ATOM 694 N N . GLU A 1 93 ? 9.349 3.220 -19.624 1.00 96.12 93 GLU A N 1
ATOM 695 C CA . GLU A 1 93 ? 7.927 3.185 -19.267 1.00 96.12 93 GLU A CA 1
ATOM 696 C C . GLU A 1 93 ? 7.249 1.887 -19.711 1.00 96.12 93 GLU A C 1
ATOM 698 O O . GLU A 1 93 ? 6.534 1.271 -18.920 1.00 96.12 93 GLU A O 1
ATOM 703 N N . GLN A 1 94 ? 7.513 1.422 -20.935 1.00 96.38 94 GLN A N 1
ATOM 704 C CA . GLN A 1 94 ? 6.942 0.174 -21.447 1.00 96.38 94 GLN A CA 1
ATOM 705 C C . GLN A 1 94 ? 7.465 -1.047 -20.681 1.00 96.38 94 GLN A C 1
ATOM 707 O O . GLN A 1 94 ? 6.692 -1.943 -20.339 1.00 96.38 94 GLN A O 1
ATOM 712 N N . LEU A 1 95 ? 8.763 -1.081 -20.362 1.00 96.81 95 LEU A N 1
ATOM 713 C CA . LEU A 1 95 ? 9.359 -2.150 -19.557 1.00 96.81 95 LEU A CA 1
ATOM 714 C C . LEU A 1 95 ? 8.822 -2.151 -18.129 1.00 96.81 95 LEU A C 1
ATOM 716 O O . LEU A 1 95 ? 8.500 -3.213 -17.595 1.00 96.81 95 LEU A O 1
ATOM 720 N N . LEU A 1 96 ? 8.685 -0.971 -17.522 1.00 96.81 96 LEU A N 1
ATOM 721 C CA . LEU A 1 96 ? 8.111 -0.834 -16.191 1.00 96.81 96 LEU A CA 1
ATOM 722 C C . LEU A 1 96 ? 6.656 -1.303 -16.181 1.00 96.81 96 LEU A C 1
ATOM 724 O O . LEU A 1 96 ? 6.274 -2.079 -15.308 1.00 96.81 96 LEU A O 1
ATOM 728 N N . LYS A 1 97 ? 5.864 -0.901 -17.180 1.00 96.00 97 LYS A N 1
ATOM 729 C CA . LYS A 1 97 ? 4.481 -1.353 -17.345 1.00 96.00 97 LYS A CA 1
ATOM 730 C C . LYS A 1 97 ? 4.404 -2.870 -17.498 1.00 96.00 97 LYS A C 1
ATOM 732 O O . LYS A 1 97 ? 3.681 -3.516 -16.751 1.00 96.00 97 LYS A O 1
ATOM 737 N N . ARG A 1 98 ? 5.208 -3.459 -18.385 1.00 95.88 98 ARG A N 1
ATOM 738 C CA . ARG A 1 98 ? 5.244 -4.914 -18.585 1.00 95.88 98 ARG A CA 1
ATOM 739 C C . ARG A 1 98 ? 5.623 -5.668 -17.309 1.00 95.88 98 ARG A C 1
ATOM 741 O O . ARG A 1 98 ? 5.074 -6.736 -17.032 1.00 95.88 98 ARG A O 1
ATOM 748 N N . TRP A 1 99 ? 6.560 -5.121 -16.541 1.00 96.69 99 TRP A N 1
ATOM 749 C CA . TRP A 1 99 ? 6.963 -5.669 -15.253 1.00 96.69 99 TRP A CA 1
ATOM 750 C C . TRP A 1 99 ? 5.823 -5.594 -14.226 1.00 96.69 99 TRP A C 1
ATOM 752 O O . TRP A 1 99 ? 5.570 -6.592 -13.552 1.00 96.69 99 TRP A O 1
ATOM 762 N N . LEU A 1 100 ? 5.091 -4.473 -14.158 1.00 95.94 100 LEU A N 1
ATOM 763 C CA . LEU A 1 100 ? 3.894 -4.318 -13.319 1.00 95.94 100 LEU A CA 1
ATOM 764 C C . LEU A 1 100 ? 2.786 -5.308 -13.703 1.00 95.94 100 LEU A C 1
ATOM 766 O O . LEU A 1 100 ? 2.281 -5.999 -12.823 1.00 95.94 100 LEU A O 1
ATOM 770 N N . ASP A 1 101 ? 2.483 -5.439 -14.998 1.00 95.38 101 ASP A N 1
ATOM 771 C CA . ASP A 1 101 ? 1.464 -6.357 -15.537 1.00 95.38 101 ASP A CA 1
ATOM 772 C C . ASP A 1 101 ? 1.784 -7.836 -15.260 1.00 95.38 101 ASP A C 1
ATOM 774 O O . ASP A 1 101 ? 0.926 -8.704 -15.385 1.00 95.38 101 ASP A O 1
ATOM 778 N N . SER A 1 102 ? 3.033 -8.134 -14.898 1.00 93.88 102 SER A N 1
ATOM 779 C CA . SER A 1 102 ? 3.511 -9.481 -14.589 1.00 93.88 102 SER A CA 1
ATOM 780 C C . SER A 1 102 ? 3.766 -9.659 -13.085 1.00 93.88 102 SER A C 1
ATOM 782 O O . SER A 1 102 ? 4.750 -10.291 -12.703 1.00 93.88 102 SER A O 1
ATOM 784 N N . ASP A 1 103 ? 2.973 -9.039 -12.211 1.00 95.12 103 ASP A N 1
ATOM 785 C CA . ASP A 1 103 ? 3.128 -9.111 -10.746 1.00 95.12 103 ASP A CA 1
ATOM 786 C C . ASP A 1 103 ? 4.526 -8.704 -10.242 1.00 95.12 103 ASP A C 1
ATOM 788 O O . ASP A 1 103 ? 5.062 -9.244 -9.267 1.00 95.12 103 ASP A O 1
ATOM 792 N N . GLY A 1 104 ? 5.163 -7.751 -10.923 1.00 95.00 104 GLY A N 1
ATOM 793 C CA . GLY A 1 104 ? 6.532 -7.334 -10.636 1.00 95.00 104 GLY A CA 1
ATOM 794 C C . GLY A 1 104 ? 6.743 -6.899 -9.186 1.00 95.00 104 GLY A C 1
ATOM 795 O O . GLY A 1 104 ? 7.710 -7.326 -8.553 1.00 95.00 104 GLY A O 1
ATOM 796 N N . ILE A 1 105 ? 5.806 -6.122 -8.628 1.00 95.62 105 ILE A N 1
ATOM 797 C CA . ILE A 1 105 ? 5.886 -5.640 -7.240 1.00 95.62 105 ILE A CA 1
ATOM 798 C C . ILE A 1 105 ? 5.871 -6.816 -6.259 1.00 95.62 105 ILE A C 1
ATOM 800 O O . ILE A 1 105 ? 6.701 -6.856 -5.355 1.00 95.62 105 ILE A O 1
ATOM 804 N N . ALA A 1 106 ? 4.973 -7.790 -6.443 1.00 95.12 106 ALA A N 1
ATOM 805 C CA . ALA A 1 106 ? 4.885 -8.954 -5.563 1.00 95.12 106 ALA A CA 1
ATOM 806 C C . ALA A 1 106 ? 6.178 -9.782 -5.602 1.00 95.12 106 ALA A C 1
ATOM 808 O O . ALA A 1 106 ? 6.720 -10.135 -4.555 1.00 95.12 106 ALA A O 1
ATOM 809 N N . ARG A 1 107 ? 6.724 -10.018 -6.802 1.00 95.00 107 ARG A N 1
ATOM 810 C CA . ARG A 1 107 ? 7.982 -10.757 -6.985 1.00 95.00 107 ARG A CA 1
ATOM 811 C C . ARG A 1 107 ? 9.183 -10.036 -6.372 1.00 95.00 107 ARG A C 1
ATOM 813 O O . ARG A 1 107 ? 9.998 -10.678 -5.718 1.00 95.00 107 ARG A O 1
ATOM 820 N N . ALA A 1 108 ? 9.279 -8.717 -6.530 1.00 93.94 108 ALA A N 1
ATOM 821 C CA . ALA A 1 108 ? 10.353 -7.937 -5.915 1.00 93.94 108 ALA A CA 1
ATOM 822 C C . ALA 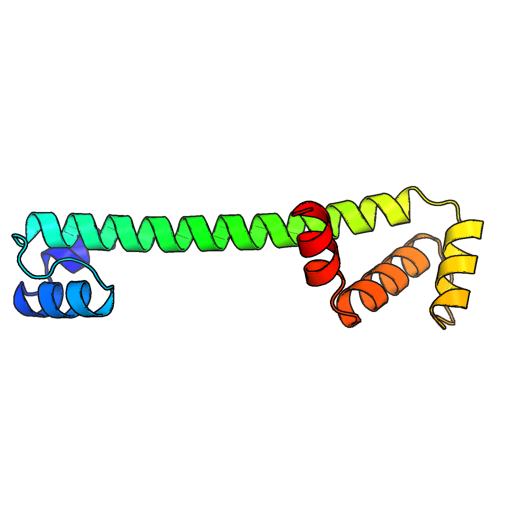A 1 108 ? 10.242 -7.899 -4.384 1.00 93.94 108 ALA A C 1
ATOM 824 O O . ALA A 1 108 ? 11.247 -8.037 -3.691 1.00 93.94 108 ALA A O 1
ATOM 825 N N . LEU A 1 109 ? 9.028 -7.773 -3.842 1.00 93.06 109 LEU A N 1
ATOM 826 C CA . LEU A 1 109 ? 8.808 -7.846 -2.397 1.00 93.06 109 LEU A CA 1
ATOM 827 C C . LEU A 1 109 ? 9.167 -9.215 -1.818 1.00 93.06 109 LEU A C 1
ATOM 829 O O . LEU A 1 109 ? 9.692 -9.267 -0.712 1.00 93.06 109 LEU A O 1
ATOM 833 N N . GLU A 1 110 ? 8.886 -10.302 -2.536 1.00 93.56 110 GLU A N 1
ATOM 834 C CA . GLU A 1 110 ? 9.274 -11.656 -2.132 1.00 93.56 110 GLU A CA 1
ATOM 835 C C . GLU A 1 110 ? 10.799 -11.827 -2.131 1.00 93.56 110 GLU A C 1
ATOM 837 O O . GLU A 1 110 ? 11.362 -12.362 -1.182 1.00 93.56 110 GLU A O 1
ATOM 842 N N . GLN A 1 111 ? 11.489 -11.303 -3.148 1.00 89.62 111 GLN A N 1
ATOM 843 C CA . GLN A 1 111 ? 12.954 -11.328 -3.209 1.00 89.62 111 GLN A CA 1
ATOM 844 C C . GLN A 1 111 ? 13.604 -10.552 -2.059 1.00 89.62 111 GLN A C 1
ATOM 846 O O . GLN A 1 111 ? 14.584 -11.022 -1.503 1.00 89.62 111 GLN A O 1
ATOM 851 N N . GLN A 1 112 ? 13.040 -9.408 -1.659 1.00 85.44 112 GLN A N 1
ATOM 852 C CA . GLN A 1 112 ? 13.539 -8.612 -0.527 1.00 85.44 112 GLN A CA 1
ATOM 853 C C . GLN A 1 112 ? 13.320 -9.266 0.849 1.00 85.44 112 GLN A C 1
ATOM 855 O O . GLN A 1 112 ? 13.821 -8.756 1.850 1.00 85.44 112 GLN A O 1
ATOM 860 N N . ARG A 1 113 ? 12.512 -10.331 0.934 1.00 82.56 113 ARG A N 1
ATOM 861 C CA . ARG A 1 113 ? 12.254 -11.069 2.185 1.00 82.56 113 ARG A CA 1
ATOM 862 C C . ARG A 1 113 ? 13.183 -12.267 2.376 1.00 82.56 113 ARG A C 1
ATOM 864 O O . ARG A 1 113 ? 13.157 -12.843 3.462 1.00 82.56 113 ARG A O 1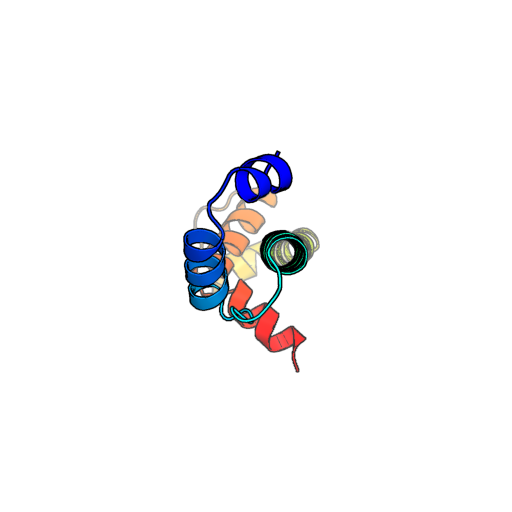
ATOM 871 N N . ARG A 1 114 ? 13.928 -12.649 1.337 1.00 62.34 114 ARG A N 1
ATOM 872 C CA . ARG A 1 114 ? 14.935 -13.715 1.358 1.00 62.34 114 ARG A CA 1
ATOM 873 C C . ARG A 1 114 ? 16.293 -13.148 1.735 1.00 62.34 114 ARG A C 1
ATOM 875 O O . ARG A 1 114 ? 17.027 -13.884 2.422 1.00 62.34 114 ARG A O 1
#

Radius of gyration: 23.53 Å; chains: 1; bounding box: 45×29×62 Å

pLDDT: mean 93.78, std 4.4, range [62.34, 97.25]